Protein AF-A0A4Y2S5P6-F1 (afdb_monomer)

Sequence (164 aa):
MDALVMDSVDFVKLMLENGVSMHKFLSIPRLEDLYNSRTGPNNTLQYLVRDVRKNIPRLYRYTLYDIGLIIEKLMGGAYRSSYCRRKFRHLYNNVMRKIIAVSATPTLSQTINTSTINSPCETACLRDLRFNYPFNELLLWAVLTNRQKMALFMWQNGEEAIVK

Solvent-accessible surface area (backbone atoms only — not comparable to full-atom values): 9794 Å² total; per-residue (Å²): 111,63,42,65,50,66,68,34,55,68,58,46,50,52,41,45,76,72,66,54,49,55,57,81,66,41,30,62,68,57,53,33,49,60,75,60,49,90,60,64,60,85,54,58,50,73,60,48,46,52,75,75,41,82,90,73,62,98,82,65,78,65,47,61,49,56,53,18,51,41,51,26,62,74,71,31,91,86,56,74,39,68,45,67,33,70,70,43,47,54,51,52,53,54,53,52,51,52,55,51,53,63,73,69,54,85,73,82,85,79,84,88,67,94,76,86,82,90,51,82,75,59,63,54,55,65,56,69,43,36,45,95,54,39,36,56,56,49,22,53,49,20,58,58,41,55,34,63,71,49,21,55,52,26,48,71,68,20,79,72,61,68,75,116

Radius of gyration: 17.44 Å; Cα contacts (8 Å, |Δi|>4): 134; chains: 1; bounding box: 44×43×38 Å

Mean predicted aligned error: 8.27 Å

Foldseek 3Di:
DVCLLQLPLVVVVVCVVVPDDLQLVDFQVVLLCLLQRPGDDDFCLVVLLCVQDPPADPNDRDHVLSVQSSVCVVVDDPDGGPCVDPVNVVLSVVVVVVVVVVVPDPDPDDDPDPDDDPDPVVVVSSSSRGDPWSLVSSLSSCVRRVSVVSNVSSCCVTPVVVPD

pLDDT: mean 84.2, std 19.02, range [34.81, 97.94]

Structure (mmCIF, N/CA/C/O backbone):
data_AF-A0A4Y2S5P6-F1
#
_entry.id   AF-A0A4Y2S5P6-F1
#
loop_
_atom_site.group_PDB
_atom_site.id
_atom_site.type_symbol
_atom_site.label_atom_id
_atom_site.label_alt_id
_atom_site.label_comp_id
_atom_site.label_asym_id
_atom_site.label_entity_id
_atom_site.label_seq_id
_atom_site.pdbx_PDB_ins_code
_atom_site.Cartn_x
_atom_site.Cartn_y
_atom_site.Cartn_z
_atom_site.occupancy
_atom_site.B_iso_or_equiv
_atom_site.auth_seq_id
_atom_site.auth_comp_id
_atom_site.auth_asym_id
_atom_site.auth_atom_id
_atom_site.pdbx_PDB_model_num
ATOM 1 N N . MET A 1 1 ? -0.378 4.533 12.660 1.00 90.56 1 MET A N 1
ATOM 2 C CA . MET A 1 1 ? 0.529 3.890 11.680 1.00 90.56 1 MET A CA 1
ATOM 3 C C . MET A 1 1 ? 1.107 2.625 12.281 1.00 90.56 1 MET A C 1
ATOM 5 O O . MET A 1 1 ? 0.968 1.574 11.674 1.00 90.56 1 MET A O 1
ATOM 9 N N . ASP A 1 2 ? 1.645 2.706 13.494 1.00 92.12 2 ASP A N 1
ATOM 10 C CA . ASP A 1 2 ? 2.381 1.609 14.136 1.00 92.12 2 ASP A CA 1
ATOM 11 C C . ASP A 1 2 ? 1.592 0.303 14.270 1.00 92.12 2 ASP A C 1
ATOM 13 O O . ASP A 1 2 ? 2.130 -0.752 13.964 1.00 92.12 2 ASP A O 1
ATOM 17 N N . ALA A 1 3 ? 0.301 0.350 14.615 1.00 94.56 3 ALA A N 1
ATOM 18 C CA . ALA A 1 3 ? -0.512 -0.868 14.711 1.00 94.56 3 ALA A CA 1
ATOM 19 C C . ALA A 1 3 ? -0.601 -1.657 13.389 1.00 94.56 3 ALA A C 1
ATOM 21 O O . ALA A 1 3 ? -0.564 -2.883 13.413 1.00 94.56 3 ALA A O 1
ATOM 22 N N . LEU A 1 4 ? -0.652 -0.971 12.237 1.00 94.88 4 LEU A N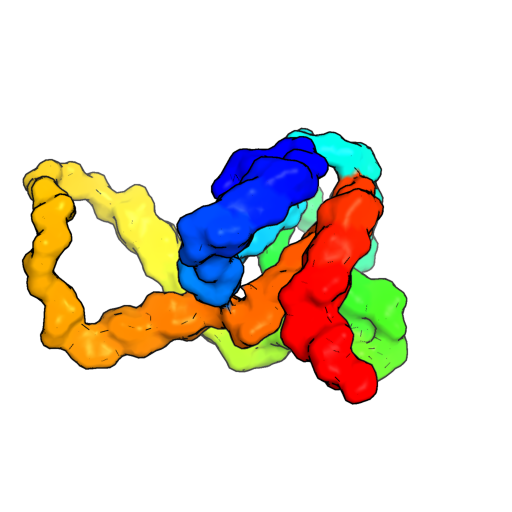 1
ATOM 23 C CA . LEU A 1 4 ? -0.602 -1.626 10.923 1.00 94.88 4 LEU A CA 1
ATOM 24 C C . LEU A 1 4 ? 0.787 -2.219 10.685 1.00 94.88 4 LEU A C 1
ATOM 26 O O . LEU A 1 4 ? 0.931 -3.397 10.379 1.00 94.88 4 LEU A O 1
ATOM 30 N N . VAL A 1 5 ? 1.822 -1.406 10.882 1.00 94.12 5 VAL A N 1
ATOM 31 C CA . VAL A 1 5 ? 3.226 -1.789 10.700 1.00 94.12 5 VAL A CA 1
ATOM 32 C C . VAL A 1 5 ? 3.580 -3.054 11.502 1.00 94.12 5 VAL A C 1
ATOM 34 O O . VAL A 1 5 ? 4.181 -3.981 10.952 1.00 94.12 5 VAL A O 1
ATOM 37 N N . MET A 1 6 ? 3.124 -3.115 12.755 1.00 93.56 6 MET A N 1
ATOM 38 C CA . MET A 1 6 ? 3.335 -4.211 13.707 1.00 93.56 6 MET A CA 1
ATOM 39 C C . MET A 1 6 ? 2.384 -5.402 13.531 1.00 93.56 6 MET A C 1
ATOM 41 O O . MET A 1 6 ? 2.424 -6.322 14.341 1.00 93.56 6 MET A O 1
ATOM 45 N N . ASP A 1 7 ? 1.536 -5.398 12.499 1.00 94.00 7 ASP A N 1
ATOM 46 C CA . ASP A 1 7 ? 0.547 -6.452 12.234 1.00 94.00 7 ASP A CA 1
ATOM 47 C C . ASP A 1 7 ? -0.420 -6.710 13.411 1.00 94.00 7 ASP A C 1
ATOM 49 O O . ASP A 1 7 ? -0.915 -7.818 13.619 1.00 94.00 7 ASP A O 1
ATOM 53 N N . SER A 1 8 ? -0.705 -5.673 14.207 1.00 95.31 8 SER A N 1
ATOM 54 C CA . SER A 1 8 ? -1.577 -5.786 15.374 1.00 95.31 8 SER A CA 1
ATOM 55 C C . SER A 1 8 ? -3.025 -5.469 15.020 1.00 95.31 8 SER A C 1
ATOM 57 O O . SER A 1 8 ? -3.483 -4.326 15.091 1.00 95.31 8 SER A O 1
ATOM 59 N N . VAL A 1 9 ? -3.754 -6.514 14.633 1.00 96.31 9 VAL A N 1
ATOM 60 C CA . VAL A 1 9 ? -5.162 -6.423 14.224 1.00 96.31 9 VAL A CA 1
ATOM 61 C C . VAL A 1 9 ? -6.047 -5.870 15.342 1.00 96.31 9 VAL A C 1
ATOM 63 O O . VAL A 1 9 ? -6.884 -5.014 15.072 1.00 96.31 9 VAL A O 1
ATOM 66 N N . ASP A 1 10 ? -5.831 -6.280 16.593 1.00 97.19 10 ASP A N 1
ATOM 67 C CA . ASP A 1 10 ? -6.664 -5.853 17.726 1.00 97.19 10 ASP A CA 1
ATOM 68 C C . ASP A 1 10 ? -6.567 -4.343 17.979 1.00 97.19 10 ASP A C 1
ATOM 70 O O . ASP A 1 10 ? -7.583 -3.679 18.178 1.00 97.19 10 ASP A O 1
ATOM 74 N N . PHE A 1 11 ? -5.365 -3.764 17.879 1.00 96.88 11 PHE A N 1
ATOM 75 C CA . PHE A 1 11 ? -5.192 -2.314 17.991 1.00 96.88 11 PHE A CA 1
ATOM 76 C C . PHE A 1 11 ? -5.804 -1.564 16.807 1.00 96.88 11 PHE A C 1
ATOM 78 O O . PHE A 1 11 ? -6.363 -0.483 16.993 1.00 96.88 11 PHE A O 1
ATOM 85 N N . VAL A 1 12 ? -5.715 -2.111 15.590 1.00 96.12 12 VAL A N 1
ATOM 86 C CA . VAL A 1 12 ? -6.366 -1.506 14.419 1.00 96.12 12 VAL A CA 1
ATOM 87 C C . VAL A 1 12 ? -7.885 -1.533 14.584 1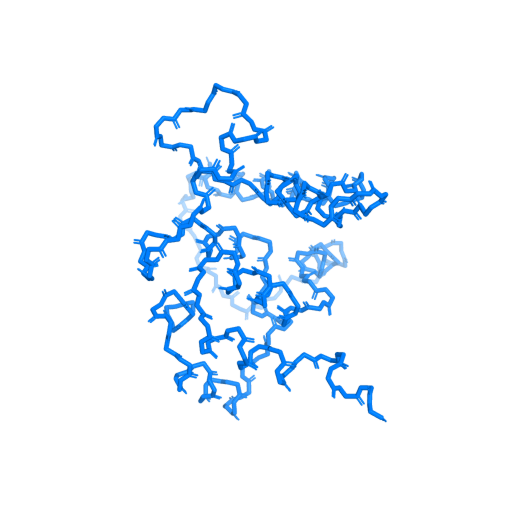.00 96.12 12 VAL A C 1
ATOM 89 O O . VAL A 1 12 ? -8.531 -0.510 14.362 1.00 96.12 12 VAL A O 1
ATOM 92 N N . LYS A 1 13 ? -8.447 -2.661 15.027 1.00 95.44 13 LYS A N 1
ATOM 93 C CA . LYS A 1 13 ? -9.872 -2.810 15.329 1.00 95.44 13 LYS A CA 1
ATOM 94 C C . LYS A 1 13 ? -10.321 -1.806 16.389 1.00 95.44 13 LYS A C 1
ATOM 96 O O . LYS A 1 13 ? -11.252 -1.049 16.136 1.00 95.44 13 LYS A O 1
ATOM 101 N N . LEU A 1 14 ? -9.595 -1.714 17.503 1.00 96.69 14 LEU A N 1
ATOM 102 C CA . LEU A 1 14 ? -9.881 -0.749 18.562 1.00 96.69 14 LEU A CA 1
ATOM 103 C C . LEU A 1 14 ? -9.852 0.695 18.039 1.00 96.69 14 LEU A C 1
ATOM 105 O O . LEU A 1 14 ? -10.727 1.490 18.365 1.00 96.69 14 LEU A O 1
ATOM 109 N N . MET A 1 15 ? -8.873 1.058 17.207 1.00 94.75 15 MET A N 1
ATOM 110 C CA . MET A 1 15 ? -8.810 2.401 16.621 1.00 94.75 15 MET A CA 1
ATOM 111 C C . MET A 1 15 ? -10.014 2.703 15.724 1.00 94.75 15 MET A C 1
ATOM 113 O O . MET A 1 15 ? -10.558 3.805 15.784 1.00 94.75 15 MET A O 1
ATOM 117 N N . LEU A 1 16 ? -10.434 1.739 14.905 1.00 93.69 16 LEU A N 1
ATOM 118 C CA . LEU A 1 16 ? -11.613 1.878 14.051 1.00 93.69 16 LEU A CA 1
ATOM 119 C C . LEU A 1 16 ? -12.892 2.045 14.881 1.00 93.69 16 LEU A C 1
ATOM 121 O O . LEU A 1 16 ? -13.672 2.955 14.608 1.00 93.69 16 LEU A O 1
ATOM 125 N N . GLU A 1 17 ? -13.065 1.233 15.927 1.00 93.88 17 GLU A N 1
ATOM 126 C CA . GLU A 1 17 ? -14.193 1.322 16.868 1.00 93.88 17 GLU A CA 1
ATOM 127 C C . GLU A 1 17 ? -14.232 2.672 17.600 1.00 93.88 17 GLU A C 1
ATOM 129 O O . GLU A 1 17 ? -15.304 3.224 17.830 1.00 93.88 17 GLU A O 1
ATOM 134 N N . ASN A 1 18 ? -13.067 3.262 17.881 1.00 96.00 18 ASN A N 1
ATOM 135 C CA . ASN A 1 18 ? -12.943 4.598 18.472 1.00 96.00 18 ASN A CA 1
ATOM 136 C C . ASN A 1 18 ? -13.048 5.751 17.448 1.00 96.00 18 ASN A C 1
ATOM 138 O O . ASN A 1 18 ? -12.724 6.897 17.761 1.00 96.00 18 ASN A O 1
ATOM 142 N N . GLY A 1 19 ? -13.499 5.483 16.219 1.00 92.44 19 GLY A N 1
ATOM 143 C CA . GLY A 1 19 ? -13.827 6.519 15.234 1.00 92.44 19 GLY A CA 1
ATOM 144 C C . GLY A 1 19 ? -12.671 6.965 14.334 1.00 92.44 19 GLY A C 1
ATOM 145 O O . GLY A 1 19 ? -12.793 7.970 13.622 1.00 92.44 19 GLY A O 1
ATOM 146 N N . VAL A 1 20 ? -11.549 6.237 14.305 1.00 92.94 20 VAL A N 1
ATOM 147 C CA . VAL A 1 20 ? -10.488 6.496 13.321 1.00 92.94 20 VAL A CA 1
ATOM 148 C C . VAL A 1 20 ? -10.993 6.137 11.922 1.00 92.94 20 VAL A C 1
ATOM 150 O O . VAL A 1 20 ? -11.224 4.981 11.592 1.00 92.94 20 VAL A O 1
ATOM 153 N N . SER A 1 21 ? -11.130 7.140 11.055 1.00 90.88 21 SER A N 1
ATOM 154 C CA . SER A 1 21 ? -11.561 6.936 9.667 1.00 90.88 21 SER A CA 1
ATOM 155 C C . SER A 1 21 ? -10.390 6.557 8.757 1.00 90.88 21 SER A C 1
ATOM 157 O O . SER A 1 21 ? -9.474 7.362 8.559 1.00 90.88 21 SER A O 1
ATOM 159 N N . MET A 1 22 ? -10.465 5.389 8.107 1.00 92.06 22 MET A N 1
ATOM 160 C CA . MET A 1 22 ? -9.439 4.943 7.151 1.00 92.06 22 MET A CA 1
ATOM 161 C C . MET A 1 22 ? -9.324 5.840 5.917 1.00 92.06 22 MET A C 1
ATOM 163 O O . MET A 1 22 ? -8.214 6.064 5.448 1.00 92.06 22 MET A O 1
ATOM 167 N N . HIS A 1 23 ? -10.413 6.456 5.445 1.00 90.44 23 HIS A N 1
ATOM 168 C CA . HIS A 1 23 ? -10.354 7.412 4.326 1.00 90.44 23 HIS A CA 1
ATOM 169 C C . HIS A 1 23 ? -9.578 8.682 4.677 1.00 90.44 23 HIS A C 1
ATOM 171 O O . HIS A 1 23 ? -8.918 9.273 3.826 1.00 90.44 23 HIS A O 1
ATOM 177 N N . LYS A 1 24 ? -9.667 9.140 5.932 1.00 89.75 24 LYS A N 1
ATOM 178 C CA . LYS A 1 24 ? -8.886 10.293 6.406 1.00 89.75 24 LYS A CA 1
ATOM 179 C C . LYS A 1 24 ? -7.451 9.893 6.736 1.00 89.75 24 LYS A C 1
ATOM 181 O O . LYS A 1 24 ? -6.546 10.715 6.614 1.00 89.75 24 LYS A O 1
ATOM 186 N N . PHE A 1 25 ? -7.258 8.655 7.181 1.00 91.94 25 PHE A N 1
ATOM 187 C CA . PHE A 1 25 ? -5.978 8.145 7.639 1.00 91.94 25 PHE A CA 1
ATOM 188 C C . PHE A 1 25 ? -5.055 7.722 6.492 1.00 91.94 25 PHE A C 1
ATOM 190 O O . PHE A 1 25 ? -3.876 8.073 6.520 1.00 91.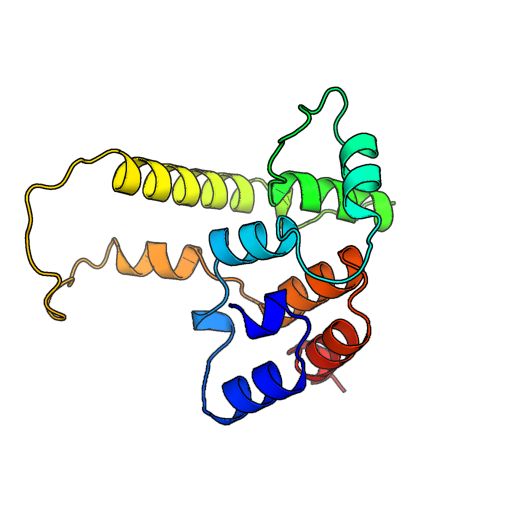94 25 PHE A O 1
ATOM 197 N N . LEU A 1 26 ? -5.543 6.972 5.505 1.00 94.44 26 LEU A N 1
ATOM 198 C CA . LEU A 1 26 ? -4.697 6.386 4.474 1.00 94.44 26 LEU A CA 1
ATOM 199 C C . LEU A 1 26 ? -4.463 7.373 3.326 1.00 94.44 26 LEU A C 1
ATOM 201 O O . LEU A 1 26 ? -5.365 7.695 2.554 1.00 94.44 26 LEU A O 1
ATOM 205 N N . SER A 1 27 ? -3.221 7.833 3.215 1.00 93.50 27 SER A N 1
ATOM 206 C CA . SER A 1 27 ? -2.744 8.687 2.130 1.00 93.50 27 SER A CA 1
ATOM 207 C C . SER A 1 27 ? -1.681 7.972 1.300 1.00 93.50 27 SER A C 1
ATOM 209 O O . SER A 1 27 ? -1.065 7.013 1.770 1.00 93.50 27 SER A O 1
ATOM 211 N N . ILE A 1 28 ? -1.427 8.468 0.086 1.00 94.69 28 ILE A N 1
ATOM 212 C CA . ILE A 1 28 ? -0.382 7.942 -0.811 1.00 94.69 28 ILE A CA 1
ATOM 213 C C . ILE A 1 28 ? 0.972 7.720 -0.095 1.00 94.69 28 ILE A C 1
ATOM 215 O O . ILE A 1 28 ? 1.493 6.608 -0.179 1.00 94.69 28 ILE A O 1
ATOM 219 N N . PRO A 1 29 ? 1.539 8.696 0.648 1.00 93.81 29 PRO A N 1
ATOM 220 C CA . PRO A 1 29 ? 2.825 8.505 1.325 1.00 93.81 29 PRO A CA 1
ATOM 221 C C . PRO A 1 29 ? 2.767 7.437 2.415 1.00 93.81 29 PRO A C 1
ATOM 223 O O . PRO A 1 29 ? 3.674 6.621 2.515 1.00 93.81 29 PRO A O 1
ATOM 226 N N . ARG A 1 30 ? 1.672 7.394 3.188 1.00 95.44 30 ARG A N 1
ATOM 227 C CA . ARG A 1 30 ? 1.494 6.400 4.254 1.00 95.44 30 ARG A CA 1
ATOM 228 C C . ARG A 1 30 ? 1.412 4.988 3.694 1.00 95.44 30 ARG A C 1
ATOM 230 O O . ARG A 1 30 ? 2.010 4.085 4.264 1.00 95.44 30 ARG A O 1
ATOM 237 N N . LEU A 1 31 ? 0.703 4.788 2.584 1.00 97.25 31 LEU A N 1
ATOM 238 C CA . LEU A 1 31 ? 0.655 3.479 1.938 1.00 97.25 31 LEU A CA 1
ATOM 239 C C . LEU A 1 31 ? 2.036 3.070 1.411 1.00 97.25 31 LEU A C 1
ATOM 241 O O . LEU A 1 31 ? 2.452 1.929 1.585 1.00 97.25 31 LEU A O 1
ATOM 245 N N . GLU A 1 32 ? 2.776 4.004 0.816 1.00 95.81 32 GLU A N 1
ATOM 246 C CA . GLU A 1 32 ? 4.142 3.732 0.376 1.00 95.81 32 GLU A CA 1
ATOM 247 C C . GLU A 1 32 ? 5.073 3.395 1.555 1.00 95.81 32 GLU A C 1
ATOM 249 O O . GLU A 1 32 ? 5.860 2.454 1.461 1.00 95.81 32 GLU A O 1
ATOM 254 N N . ASP A 1 33 ? 4.950 4.091 2.688 1.00 95.94 33 ASP A N 1
ATOM 255 C CA . ASP A 1 33 ? 5.675 3.758 3.921 1.00 95.94 33 ASP A CA 1
ATOM 256 C C . ASP A 1 33 ? 5.338 2.349 4.419 1.00 95.94 33 ASP A C 1
ATOM 258 O O . ASP A 1 33 ? 6.235 1.611 4.821 1.00 95.94 33 ASP A O 1
ATOM 262 N N . LEU A 1 34 ? 4.068 1.939 4.344 1.00 97.19 34 LEU A N 1
ATOM 263 C CA . LEU A 1 34 ? 3.640 0.592 4.725 1.00 97.19 34 LEU A CA 1
ATOM 264 C C . LEU A 1 34 ? 4.299 -0.492 3.855 1.00 97.19 34 LEU A C 1
ATOM 266 O O . LEU A 1 34 ? 4.757 -1.501 4.393 1.00 97.19 34 LEU A O 1
ATOM 270 N N . TYR A 1 35 ? 4.395 -0.291 2.536 1.00 97.38 35 TYR A N 1
ATOM 271 C CA . TYR A 1 35 ? 5.094 -1.222 1.632 1.00 97.38 35 TYR A CA 1
ATOM 272 C C . TYR A 1 35 ? 6.609 -1.270 1.859 1.00 97.38 35 TYR A C 1
ATOM 274 O O . TYR A 1 35 ? 7.239 -2.289 1.584 1.00 97.38 35 TYR A O 1
ATOM 282 N N . ASN A 1 36 ? 7.195 -0.179 2.353 1.00 95.69 36 ASN A N 1
ATOM 283 C CA . ASN A 1 36 ? 8.631 -0.070 2.617 1.00 95.69 36 ASN A CA 1
ATOM 284 C C . ASN A 1 36 ? 9.010 -0.350 4.078 1.00 95.69 36 ASN A C 1
ATOM 286 O O . ASN A 1 36 ? 10.183 -0.224 4.444 1.00 95.69 36 ASN A O 1
ATOM 290 N N . SER A 1 37 ? 8.044 -0.725 4.919 1.00 94.38 37 SER A N 1
ATOM 291 C CA . SER A 1 37 ? 8.317 -1.085 6.303 1.00 94.38 37 SER A CA 1
ATOM 292 C C . SER A 1 37 ? 9.229 -2.310 6.377 1.00 94.38 37 SER A C 1
ATOM 294 O O . SER A 1 37 ? 9.010 -3.315 5.703 1.00 94.38 37 SER A O 1
ATOM 296 N N . ARG A 1 38 ? 10.241 -2.234 7.246 1.00 88.31 38 ARG A N 1
ATOM 297 C CA . ARG A 1 38 ? 11.166 -3.345 7.533 1.00 88.31 38 ARG A CA 1
ATOM 298 C C . ARG A 1 38 ? 10.692 -4.245 8.668 1.00 88.31 38 ARG A C 1
ATOM 300 O O . ARG A 1 38 ? 11.353 -5.229 8.979 1.00 88.31 38 ARG A O 1
ATOM 307 N N . THR A 1 39 ? 9.591 -3.885 9.312 1.00 88.25 39 THR A N 1
ATOM 308 C CA . THR A 1 39 ? 8.983 -4.671 10.381 1.00 88.25 39 THR A CA 1
ATOM 309 C C . THR A 1 39 ? 7.806 -5.473 9.836 1.00 88.25 39 THR A C 1
ATOM 311 O O . THR A 1 39 ? 7.153 -5.084 8.860 1.00 88.25 39 THR A O 1
ATOM 314 N N . GLY A 1 40 ? 7.540 -6.607 10.480 1.00 86.75 40 GLY A N 1
ATOM 315 C CA . GLY A 1 40 ? 6.501 -7.555 10.090 1.00 86.75 40 GLY A CA 1
ATOM 316 C C . GLY A 1 40 ? 7.067 -8.889 9.599 1.00 86.75 40 GLY A C 1
ATOM 317 O O . GLY A 1 40 ? 8.263 -9.149 9.748 1.00 86.75 40 GLY A O 1
ATOM 318 N N . PRO A 1 41 ? 6.205 -9.754 9.048 1.00 91.75 41 PRO A N 1
ATOM 319 C CA . PRO A 1 41 ? 6.604 -11.080 8.604 1.00 91.75 41 PRO A CA 1
ATOM 320 C C . PRO A 1 41 ? 7.490 -11.026 7.355 1.00 91.75 41 PRO A C 1
ATOM 322 O O . PRO A 1 41 ? 7.415 -10.102 6.535 1.00 91.75 41 PRO A O 1
ATOM 325 N N . ASN A 1 42 ? 8.297 -12.075 7.184 1.00 92.62 42 ASN A N 1
ATOM 326 C CA . ASN A 1 42 ? 9.049 -12.294 5.954 1.00 92.62 42 ASN A CA 1
ATOM 327 C C . ASN A 1 42 ? 8.078 -12.384 4.769 1.00 92.62 42 ASN A C 1
ATOM 329 O O . ASN A 1 42 ? 7.090 -13.126 4.803 1.00 92.62 42 ASN A O 1
ATOM 333 N N . ASN A 1 43 ? 8.377 -11.628 3.718 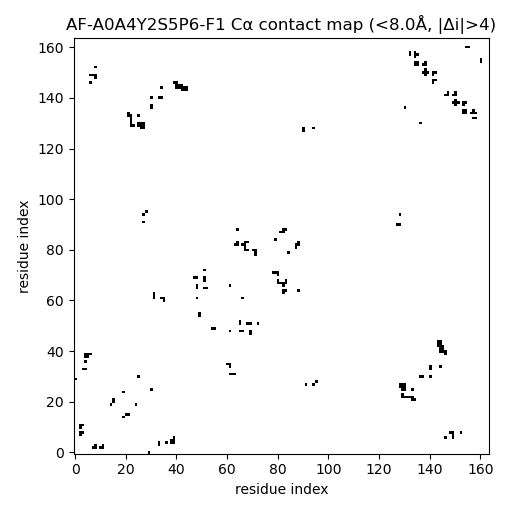1.00 93.50 43 ASN A N 1
ATOM 334 C CA . ASN A 1 43 ? 7.568 -11.552 2.510 1.00 93.50 43 ASN A CA 1
ATOM 335 C C . ASN A 1 43 ? 8.448 -11.593 1.257 1.00 93.50 43 ASN A C 1
ATOM 337 O O . ASN A 1 43 ? 9.673 -11.475 1.317 1.00 93.50 43 ASN A O 1
ATOM 341 N N . THR A 1 44 ? 7.808 -11.784 0.109 1.00 94.62 44 THR A N 1
ATOM 342 C CA . THR A 1 44 ? 8.478 -11.969 -1.183 1.00 94.62 44 THR A CA 1
ATOM 343 C C . THR A 1 44 ? 8.567 -10.684 -2.001 1.00 94.62 44 THR A C 1
ATOM 345 O O . THR A 1 44 ? 9.070 -10.715 -3.126 1.00 94.62 44 THR A O 1
ATOM 348 N N . LEU A 1 45 ? 8.131 -9.543 -1.450 1.00 94.12 45 LEU A N 1
ATOM 349 C CA . LEU A 1 45 ? 7.991 -8.290 -2.191 1.00 94.12 45 LEU A CA 1
ATOM 350 C C . LEU A 1 45 ? 9.305 -7.873 -2.859 1.00 94.12 45 LEU A C 1
ATOM 352 O O . LEU A 1 45 ? 9.310 -7.512 -4.031 1.00 94.12 45 LEU A O 1
ATOM 356 N N . GLN A 1 46 ? 10.438 -8.017 -2.167 1.00 92.12 46 GLN A N 1
ATOM 357 C CA . GLN A 1 46 ? 11.751 -7.692 -2.729 1.00 92.12 46 GLN A CA 1
ATOM 358 C C . GLN A 1 46 ? 12.064 -8.474 -4.017 1.00 92.12 46 GLN A C 1
ATOM 360 O O . GLN A 1 46 ? 12.638 -7.910 -4.951 1.00 92.12 46 GLN A O 1
ATOM 365 N N . TYR A 1 47 ? 11.700 -9.757 -4.078 1.00 92.81 47 TYR A N 1
ATOM 366 C CA . TYR A 1 47 ? 11.905 -10.587 -5.266 1.00 92.81 47 TYR A CA 1
ATOM 367 C C . TYR A 1 47 ? 10.946 -10.177 -6.389 1.00 92.81 47 TYR A C 1
ATOM 369 O O . TYR A 1 47 ? 11.377 -10.005 -7.526 1.00 92.81 47 TYR A O 1
ATOM 377 N N . LEU A 1 48 ? 9.682 -9.900 -6.054 1.00 94.88 48 LEU A N 1
ATOM 378 C CA . LEU A 1 48 ? 8.673 -9.434 -7.012 1.00 94.88 48 LEU A CA 1
ATOM 379 C C . LEU A 1 48 ? 9.036 -8.087 -7.654 1.00 94.88 48 LEU A C 1
ATOM 381 O O . LEU A 1 48 ? 8.806 -7.886 -8.844 1.00 94.88 48 LEU A O 1
ATOM 385 N N . VAL A 1 49 ? 9.639 -7.164 -6.899 1.00 94.50 49 VAL A N 1
ATOM 386 C CA . VAL A 1 49 ? 10.090 -5.879 -7.456 1.00 94.50 49 VAL A CA 1
ATOM 387 C C . VAL A 1 49 ? 11.235 -6.104 -8.457 1.00 94.50 49 VAL A C 1
ATOM 389 O O . VAL A 1 49 ? 11.226 -5.518 -9.538 1.00 94.50 49 VAL A O 1
ATOM 392 N N . ARG A 1 50 ? 12.206 -6.976 -8.146 1.00 92.88 50 ARG A N 1
ATOM 393 C CA . ARG A 1 50 ? 13.337 -7.287 -9.053 1.00 92.88 50 ARG A CA 1
ATOM 394 C C . ARG A 1 50 ? 12.887 -7.896 -10.378 1.00 92.88 50 ARG A C 1
ATOM 396 O O . ARG A 1 50 ? 13.527 -7.694 -11.406 1.00 92.88 50 ARG A O 1
ATOM 403 N N . ASP A 1 51 ? 11.770 -8.598 -10.343 1.00 92.25 51 ASP A N 1
ATOM 404 C CA . ASP A 1 51 ? 11.142 -9.208 -11.503 1.00 92.25 51 ASP A CA 1
ATOM 405 C C . ASP A 1 51 ? 10.533 -8.192 -12.482 1.00 92.25 51 ASP A C 1
ATOM 407 O O . ASP A 1 51 ? 10.496 -8.448 -13.686 1.00 92.25 51 ASP A O 1
ATOM 411 N N . VAL A 1 52 ? 10.046 -7.049 -11.986 1.00 93.19 52 VAL A N 1
ATOM 412 C CA . VAL A 1 52 ? 9.428 -5.991 -12.813 1.00 93.19 52 VAL A CA 1
ATOM 413 C C . VAL A 1 52 ? 10.382 -4.833 -13.112 1.00 93.19 52 VAL A C 1
ATOM 415 O O . VAL A 1 52 ? 10.201 -4.105 -14.088 1.00 93.19 52 VAL A O 1
ATOM 418 N N . ARG A 1 53 ? 11.427 -4.664 -12.299 1.00 91.69 53 ARG A N 1
ATOM 419 C CA . ARG A 1 53 ? 12.435 -3.608 -12.413 1.00 91.69 53 ARG A CA 1
ATOM 420 C C . ARG A 1 53 ? 13.827 -4.231 -12.435 1.00 91.69 53 ARG A C 1
ATOM 422 O O . ARG A 1 53 ? 14.351 -4.677 -11.418 1.00 91.69 53 ARG A O 1
ATOM 429 N N . LYS A 1 54 ? 14.463 -4.193 -13.605 1.00 85.19 54 LYS A N 1
ATOM 430 C CA . LYS A 1 54 ? 15.874 -4.569 -13.761 1.00 85.19 54 LYS A CA 1
ATOM 4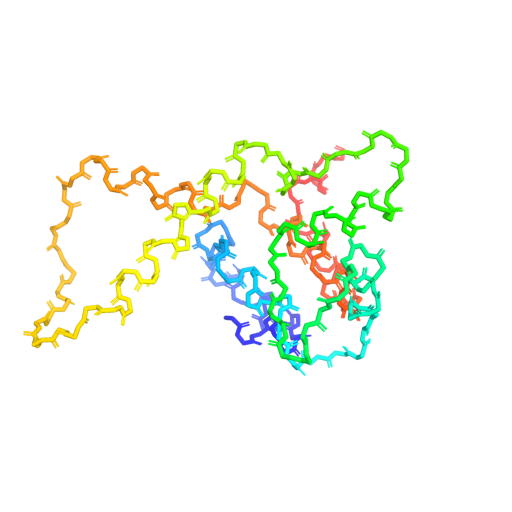31 C C . LYS A 1 54 ? 16.756 -3.431 -13.218 1.00 85.19 54 LYS A C 1
ATOM 433 O O . LYS A 1 54 ? 16.449 -2.265 -13.452 1.00 85.19 54 LYS A O 1
ATOM 438 N N . ASN A 1 55 ? 17.846 -3.767 -12.524 1.00 84.62 55 ASN A N 1
ATOM 439 C CA . ASN A 1 55 ? 18.866 -2.836 -11.998 1.00 84.62 55 ASN A CA 1
ATOM 440 C C . ASN A 1 55 ? 18.399 -1.911 -10.856 1.00 84.62 55 ASN A C 1
ATOM 442 O O . ASN A 1 55 ? 18.401 -0.687 -10.975 1.00 84.62 55 ASN A O 1
ATOM 446 N N . ILE A 1 56 ? 18.029 -2.504 -9.720 1.00 87.62 56 ILE A N 1
ATOM 447 C CA . ILE A 1 56 ? 17.586 -1.772 -8.527 1.00 87.62 56 ILE A CA 1
ATOM 448 C C . ILE A 1 56 ? 18.737 -1.629 -7.509 1.00 87.62 56 ILE A C 1
ATOM 450 O O . ILE A 1 56 ? 19.369 -2.635 -7.175 1.00 87.62 56 ILE A O 1
ATOM 454 N N . PRO A 1 57 ? 18.994 -0.425 -6.958 1.00 88.12 57 PRO A N 1
ATOM 455 C CA . PRO A 1 57 ? 19.943 -0.226 -5.858 1.00 88.12 57 PRO A CA 1
ATOM 456 C C . PRO A 1 57 ? 19.591 -1.014 -4.584 1.00 88.12 57 PRO A C 1
ATOM 458 O O . PRO A 1 57 ? 18.428 -1.298 -4.309 1.00 88.12 57 PRO A O 1
ATOM 461 N N . ARG A 1 58 ? 20.588 -1.299 -3.731 1.00 78.19 58 ARG A N 1
ATOM 462 C CA . ARG A 1 58 ? 20.390 -2.074 -2.482 1.00 78.19 58 ARG A CA 1
ATOM 463 C C . ARG A 1 58 ? 19.424 -1.426 -1.479 1.00 78.19 58 ARG A C 1
ATOM 465 O O . ARG A 1 58 ? 18.802 -2.142 -0.704 1.00 78.19 58 ARG A O 1
ATOM 472 N N . LEU A 1 59 ? 19.296 -0.100 -1.500 1.00 84.75 59 LEU A N 1
ATOM 473 C CA . LEU A 1 59 ? 18.434 0.685 -0.603 1.00 84.75 59 LEU A CA 1
ATOM 474 C C . LEU A 1 59 ? 17.300 1.381 -1.362 1.00 84.75 59 LEU A C 1
ATOM 476 O O . LEU A 1 59 ? 16.877 2.478 -1.008 1.00 84.75 59 LEU A O 1
ATOM 480 N N . TYR A 1 60 ? 16.838 0.766 -2.447 1.00 90.25 60 TYR A N 1
ATOM 481 C CA . TYR A 1 60 ? 15.737 1.312 -3.217 1.00 90.25 60 TYR A CA 1
ATOM 482 C C . TYR A 1 60 ? 14.437 1.299 -2.418 1.00 90.25 60 TYR A C 1
ATOM 484 O O . TYR A 1 60 ? 14.064 0.279 -1.838 1.00 90.25 60 TYR A O 1
ATOM 492 N N . ARG A 1 61 ? 13.748 2.438 -2.430 1.00 92.56 61 ARG A N 1
ATOM 493 C CA . ARG A 1 61 ? 12.415 2.596 -1.864 1.00 92.56 61 ARG A CA 1
ATOM 494 C C . ARG A 1 61 ? 11.383 2.301 -2.948 1.00 92.56 61 ARG A C 1
ATOM 496 O O . ARG A 1 61 ? 11.394 2.943 -3.996 1.00 92.56 61 ARG A O 1
ATOM 503 N N . TYR A 1 62 ? 10.518 1.329 -2.696 1.00 94.81 62 TYR A N 1
ATOM 504 C CA . TYR A 1 62 ? 9.470 0.912 -3.619 1.00 94.81 62 TYR A CA 1
ATOM 505 C C . TYR A 1 62 ? 8.436 2.019 -3.763 1.00 94.81 62 TYR A C 1
ATOM 507 O O . TYR A 1 62 ? 7.902 2.500 -2.764 1.00 94.81 62 TYR A O 1
ATOM 515 N N . THR A 1 63 ? 8.144 2.412 -4.998 1.00 95.94 63 THR A N 1
ATOM 516 C CA . THR A 1 63 ? 7.070 3.364 -5.284 1.00 95.94 63 THR A CA 1
ATOM 517 C C . THR A 1 63 ? 5.755 2.622 -5.488 1.00 95.94 63 THR A C 1
ATOM 519 O O . THR A 1 63 ? 5.748 1.460 -5.901 1.00 95.94 63 THR A O 1
ATOM 522 N N . LEU A 1 64 ? 4.617 3.297 -5.301 1.00 96.94 64 LEU A N 1
ATOM 523 C CA . LEU A 1 64 ? 3.316 2.697 -5.644 1.00 96.94 64 LEU A CA 1
ATOM 524 C C . LEU A 1 64 ? 3.212 2.313 -7.130 1.00 96.94 64 LEU A C 1
ATOM 526 O O . LEU A 1 64 ? 2.465 1.404 -7.480 1.00 96.94 64 LEU A O 1
ATOM 530 N N . TYR A 1 65 ? 3.990 2.947 -8.012 1.00 96.38 65 TYR A N 1
ATOM 531 C CA . TYR A 1 65 ? 4.074 2.523 -9.408 1.00 96.38 65 TYR A CA 1
ATOM 532 C C . TYR A 1 65 ? 4.721 1.138 -9.552 1.00 96.38 65 TYR A C 1
ATOM 534 O O . TYR A 1 65 ? 4.198 0.310 -10.294 1.00 96.38 65 TYR A O 1
ATOM 542 N N . ASP A 1 66 ? 5.803 0.858 -8.819 1.00 96.75 66 ASP A N 1
ATOM 543 C CA . ASP A 1 66 ? 6.434 -0.469 -8.835 1.00 96.75 66 ASP A CA 1
ATOM 544 C C . ASP A 1 66 ? 5.485 -1.532 -8.266 1.00 96.75 66 ASP A C 1
ATOM 546 O O . ASP A 1 66 ? 5.366 -2.615 -8.836 1.00 96.75 66 ASP A O 1
ATOM 550 N N . ILE A 1 67 ? 4.730 -1.197 -7.209 1.00 97.94 67 ILE A N 1
ATOM 551 C CA . ILE A 1 67 ? 3.648 -2.054 -6.697 1.00 97.94 67 ILE A CA 1
ATOM 552 C C . ILE A 1 67 ? 2.596 -2.307 -7.786 1.00 97.94 67 ILE A C 1
ATOM 554 O O . ILE A 1 67 ? 2.136 -3.433 -7.959 1.00 97.94 67 ILE A O 1
ATOM 558 N N . GLY A 1 68 ? 2.248 -1.285 -8.572 1.00 97.50 68 GLY A N 1
ATOM 559 C CA . GLY A 1 68 ? 1.321 -1.406 -9.695 1.00 97.50 68 GLY A CA 1
ATOM 560 C C . GLY A 1 68 ? 1.777 -2.425 -10.733 1.00 97.50 68 GLY A C 1
ATOM 561 O O . GLY A 1 68 ? 0.982 -3.271 -11.137 1.00 97.50 68 GLY A O 1
ATOM 562 N N . LEU A 1 69 ? 3.060 -2.386 -11.101 1.00 96.88 69 LEU A N 1
ATOM 563 C CA . LEU A 1 69 ? 3.660 -3.345 -12.030 1.00 96.88 69 LEU A CA 1
ATOM 564 C C . LEU A 1 69 ? 3.638 -4.774 -11.473 1.00 96.88 69 LEU A C 1
ATOM 566 O O . LEU A 1 69 ? 3.383 -5.716 -12.220 1.00 96.88 69 LEU A O 1
ATOM 570 N N . ILE A 1 70 ? 3.878 -4.942 -10.169 1.00 97.38 70 ILE A N 1
ATOM 571 C CA . ILE A 1 70 ? 3.793 -6.251 -9.504 1.00 97.38 70 ILE A CA 1
ATOM 572 C C . ILE A 1 70 ? 2.368 -6.792 -9.577 1.00 97.38 70 ILE A C 1
ATOM 574 O O . ILE A 1 70 ? 2.180 -7.940 -9.967 1.00 97.38 70 ILE A O 1
ATOM 578 N N . ILE A 1 71 ? 1.365 -5.974 -9.250 1.00 97.31 71 ILE A N 1
ATOM 579 C CA . ILE A 1 71 ? -0.040 -6.394 -9.300 1.00 97.31 71 ILE A CA 1
ATOM 580 C C . ILE A 1 71 ? -0.433 -6.769 -10.735 1.00 97.31 71 ILE A C 1
ATOM 582 O O . ILE A 1 71 ? -1.053 -7.807 -10.939 1.00 97.31 71 ILE A O 1
ATOM 586 N N . GLU A 1 72 ? -0.050 -5.973 -11.738 1.00 96.75 72 GLU A N 1
ATOM 587 C CA . GLU A 1 72 ? -0.309 -6.296 -13.150 1.00 96.75 72 GLU A CA 1
ATOM 588 C C . GLU A 1 72 ? 0.353 -7.612 -13.570 1.00 96.75 72 GLU A C 1
ATOM 590 O O . GLU A 1 72 ? -0.282 -8.430 -14.233 1.00 96.75 72 GLU A O 1
ATOM 595 N N . LYS A 1 73 ? 1.591 -7.864 -13.125 1.00 95.94 73 LYS A N 1
ATOM 596 C CA . LYS A 1 73 ? 2.286 -9.131 -13.379 1.00 95.94 73 LYS A CA 1
ATOM 597 C C . LYS A 1 73 ? 1.578 -10.322 -12.724 1.00 95.94 73 LYS A C 1
ATOM 599 O O . LYS A 1 73 ? 1.450 -11.361 -13.363 1.00 95.94 73 LYS A O 1
ATOM 604 N N . LEU A 1 74 ? 1.160 -10.190 -11.464 1.00 96.12 74 LEU A N 1
ATOM 605 C CA . LEU A 1 74 ? 0.538 -11.275 -10.696 1.00 96.12 74 LEU A CA 1
ATOM 606 C C . LEU A 1 74 ? -0.876 -11.604 -11.185 1.00 96.12 74 LEU A C 1
ATOM 608 O O . LEU A 1 74 ? -1.229 -12.775 -11.268 1.00 96.12 74 LEU A O 1
ATOM 612 N N . MET A 1 75 ? -1.671 -10.585 -11.514 1.00 94.88 75 MET A N 1
ATOM 613 C CA . MET A 1 75 ? -3.024 -10.765 -12.053 1.00 94.88 75 MET A CA 1
ATOM 614 C C . MET A 1 75 ? -2.988 -11.262 -13.504 1.00 94.88 75 MET A C 1
ATOM 616 O O . MET A 1 75 ? -3.880 -11.994 -13.930 1.00 94.88 75 MET A O 1
ATOM 620 N N . GLY A 1 76 ? -1.951 -10.880 -14.257 1.00 92.69 76 GLY A N 1
ATOM 621 C CA . GLY A 1 76 ? -1.764 -11.272 -15.647 1.00 92.69 76 GLY A CA 1
ATOM 622 C C . GLY A 1 76 ? -2.861 -10.756 -16.586 1.00 92.69 76 GLY A C 1
ATOM 623 O O . GLY A 1 76 ? -3.661 -9.872 -16.263 1.00 92.69 76 GLY A O 1
ATOM 624 N N . GLY A 1 77 ? -2.880 -11.317 -17.798 1.00 90.19 77 GLY A N 1
ATOM 625 C CA . GLY A 1 77 ? -3.874 -10.992 -18.820 1.00 90.19 77 GLY A CA 1
ATOM 626 C C . GLY A 1 77 ? -3.888 -9.505 -19.196 1.00 90.19 77 GLY A C 1
ATOM 627 O O . GLY A 1 77 ? -2.846 -8.905 -19.446 1.00 90.19 77 GLY A O 1
ATOM 628 N N . ALA A 1 78 ? -5.088 -8.921 -19.252 1.00 90.38 78 ALA A N 1
ATOM 629 C CA . ALA A 1 78 ? -5.312 -7.507 -19.568 1.00 90.38 78 ALA A CA 1
ATOM 630 C C . ALA A 1 78 ? -5.587 -6.643 -18.321 1.00 90.38 78 ALA A C 1
ATOM 632 O O . ALA A 1 78 ? -6.058 -5.506 -18.449 1.00 90.38 78 ALA A O 1
ATOM 633 N N . TYR A 1 79 ? -5.341 -7.171 -17.114 1.00 95.75 79 TYR A N 1
ATOM 634 C CA . TYR A 1 79 ? -5.548 -6.400 -15.893 1.00 95.75 79 TYR A CA 1
ATOM 635 C C . TYR A 1 79 ? -4.606 -5.195 -15.865 1.00 95.75 79 TYR A C 1
ATOM 637 O O . TYR A 1 79 ? -3.416 -5.302 -16.154 1.00 95.75 79 TYR A O 1
ATOM 645 N N . ARG A 1 80 ? -5.149 -4.031 -15.498 1.00 95.00 80 ARG A N 1
ATOM 646 C CA . ARG A 1 80 ? -4.386 -2.786 -15.442 1.00 95.00 80 ARG A CA 1
ATOM 647 C C . ARG A 1 80 ? -4.627 -2.053 -14.135 1.00 95.00 80 ARG A C 1
ATOM 649 O O . ARG A 1 80 ? -5.697 -1.461 -13.947 1.00 95.00 80 ARG A O 1
ATOM 656 N N . SER A 1 81 ? -3.595 -2.040 -13.297 1.00 96.00 81 SER A N 1
ATOM 657 C CA . SER A 1 81 ? -3.591 -1.449 -11.964 1.00 96.00 81 SER A CA 1
ATOM 658 C C . SER A 1 81 ? -3.893 0.047 -12.018 1.00 96.00 81 SER A C 1
ATOM 660 O O . SER A 1 81 ? -3.470 0.768 -12.931 1.00 96.00 81 SER A O 1
ATOM 662 N N . SER A 1 82 ? -4.616 0.531 -11.007 1.00 94.75 82 SER A N 1
ATOM 663 C CA . SER A 1 82 ? -4.882 1.955 -10.794 1.00 94.75 82 SER A CA 1
ATOM 664 C C . SER A 1 82 ? -3.579 2.756 -10.683 1.00 94.75 82 SER A C 1
ATOM 666 O O . SER A 1 82 ? -3.491 3.847 -11.254 1.00 94.75 82 SER A O 1
ATOM 668 N N . TYR A 1 83 ? -2.536 2.188 -10.068 1.00 96.19 83 TYR A N 1
ATOM 669 C CA . TYR A 1 83 ? -1.240 2.846 -9.888 1.00 96.19 83 TYR A CA 1
ATOM 670 C C . TYR A 1 83 ? -0.486 3.075 -11.207 1.00 96.19 83 TYR A C 1
ATOM 672 O O . TYR A 1 83 ? 0.270 4.039 -11.350 1.00 96.19 83 TYR A O 1
ATOM 680 N N . CYS A 1 84 ? -0.731 2.229 -12.211 1.00 95.75 84 CYS A N 1
ATOM 681 C CA . CYS A 1 84 ? -0.136 2.339 -13.544 1.00 95.75 84 CYS A CA 1
ATOM 682 C C . CYS A 1 84 ? -0.894 3.307 -14.469 1.00 95.75 84 CYS A C 1
ATOM 684 O O . CYS A 1 84 ? -0.472 3.567 -15.605 1.00 95.75 84 CYS A O 1
ATOM 686 N N . ARG A 1 85 ? -2.036 3.856 -14.030 1.00 95.06 85 ARG A N 1
ATOM 687 C CA . ARG A 1 85 ? -2.833 4.787 -14.839 1.00 95.06 85 ARG A CA 1
ATOM 688 C C . ARG A 1 85 ? -2.174 6.161 -14.898 1.00 95.06 85 ARG A C 1
ATOM 690 O O . ARG A 1 85 ? -1.627 6.672 -13.923 1.00 95.06 85 ARG A O 1
ATOM 697 N N . ARG A 1 86 ? -2.326 6.825 -16.050 1.00 94.06 86 ARG A N 1
ATOM 698 C CA . ARG A 1 86 ? -1.812 8.186 -16.274 1.00 94.06 86 ARG A CA 1
ATOM 699 C C . ARG A 1 86 ? -2.315 9.158 -15.203 1.00 94.06 86 ARG A C 1
ATOM 701 O O . ARG A 1 86 ? -1.504 9.895 -14.655 1.00 94.06 86 ARG A O 1
ATOM 708 N N . LYS A 1 87 ? -3.613 9.121 -14.874 1.00 91.69 87 LYS A N 1
ATOM 709 C CA . LYS A 1 87 ? -4.227 9.977 -13.842 1.00 91.69 87 LYS A CA 1
ATOM 710 C C . LYS A 1 87 ? -3.513 9.836 -12.492 1.00 91.69 87 LYS A C 1
ATOM 712 O O . LYS A 1 87 ? -3.077 10.837 -11.933 1.00 91.69 87 LYS A O 1
ATOM 717 N N . PHE A 1 88 ? -3.318 8.601 -12.028 1.00 93.75 88 PHE A N 1
ATOM 718 C CA . PHE A 1 88 ? -2.645 8.329 -10.759 1.00 93.75 88 PHE A CA 1
ATOM 719 C C . PHE A 1 88 ? -1.183 8.786 -10.768 1.00 93.75 88 PHE A C 1
ATOM 721 O O . PHE A 1 88 ? -0.732 9.405 -9.815 1.00 93.75 88 PHE A O 1
ATOM 728 N N . ARG A 1 89 ? -0.449 8.574 -11.867 1.00 93.12 89 ARG A N 1
ATOM 729 C CA . ARG A 1 89 ? 0.949 9.026 -11.975 1.00 93.12 89 ARG A CA 1
ATOM 730 C C . ARG A 1 89 ? 1.097 10.546 -11.835 1.00 93.12 89 ARG A C 1
ATOM 732 O O . ARG A 1 89 ? 2.041 11.009 -11.201 1.00 93.12 89 ARG A O 1
ATOM 739 N N . HIS A 1 90 ? 0.181 11.327 -12.414 1.00 92.00 90 HIS A N 1
ATOM 740 C CA . HIS A 1 90 ? 0.200 12.791 -12.271 1.00 92.00 90 HIS A CA 1
ATOM 741 C C . HIS A 1 90 ? -0.066 13.198 -10.823 1.00 92.00 90 HIS A C 1
ATOM 743 O O . HIS A 1 90 ? 0.671 14.014 -10.274 1.00 92.00 90 HIS A O 1
ATOM 749 N N . LEU A 1 91 ? -1.075 12.579 -10.206 1.00 91.62 91 LEU A N 1
ATOM 750 C CA . LEU A 1 91 ? -1.394 12.768 -8.800 1.00 91.62 91 LEU A CA 1
ATOM 751 C C . LEU A 1 91 ? -0.180 12.461 -7.915 1.00 91.62 91 LEU A C 1
ATOM 753 O O . LEU A 1 91 ? 0.298 13.353 -7.223 1.00 91.62 91 LEU A O 1
ATOM 757 N N . TYR A 1 92 ? 0.366 11.247 -8.009 1.00 93.56 92 TYR A N 1
ATOM 758 C CA . TYR A 1 92 ? 1.532 10.786 -7.255 1.00 93.56 92 TYR A CA 1
ATOM 759 C C . TYR A 1 92 ? 2.712 11.761 -7.355 1.00 93.56 92 TYR A C 1
ATOM 761 O O . TYR A 1 92 ? 3.243 12.201 -6.337 1.00 93.56 92 TYR A O 1
ATOM 769 N N . ASN A 1 93 ? 3.079 12.178 -8.571 1.00 92.50 93 ASN A N 1
ATOM 770 C CA . ASN A 1 93 ? 4.177 13.123 -8.777 1.00 92.50 93 ASN A CA 1
ATOM 771 C C . ASN A 1 93 ? 3.911 14.481 -8.111 1.00 92.50 93 ASN A C 1
ATOM 773 O O . ASN A 1 93 ? 4.830 15.084 -7.559 1.00 92.50 93 ASN A O 1
ATOM 777 N N . ASN A 1 94 ? 2.669 14.969 -8.144 1.00 91.31 94 ASN A N 1
ATOM 778 C CA . ASN A 1 94 ? 2.297 16.207 -7.462 1.00 91.31 94 ASN A CA 1
ATOM 779 C C . ASN A 1 94 ? 2.413 16.066 -5.938 1.00 91.31 94 ASN A C 1
ATOM 781 O O . ASN A 1 94 ? 2.928 16.979 -5.293 1.00 91.31 94 ASN A O 1
ATOM 785 N N . VAL A 1 95 ? 1.996 14.926 -5.374 1.00 90.12 95 VAL A N 1
ATOM 786 C CA . VAL A 1 95 ? 2.148 14.623 -3.940 1.00 90.12 95 VAL A CA 1
ATOM 787 C C . VAL A 1 95 ? 3.615 14.655 -3.535 1.00 90.12 95 VAL A C 1
ATOM 789 O O . VAL A 1 95 ? 3.994 15.381 -2.618 1.00 90.12 95 VAL A O 1
ATOM 792 N N . MET A 1 96 ? 4.450 13.894 -4.244 1.00 88.31 96 MET A N 1
ATOM 793 C CA . MET A 1 96 ? 5.853 13.724 -3.878 1.00 88.31 96 MET A CA 1
ATOM 794 C C . MET A 1 96 ? 6.643 15.020 -4.035 1.00 88.31 96 MET A C 1
ATOM 796 O O . MET A 1 96 ? 7.440 15.352 -3.162 1.00 88.31 96 MET A O 1
ATOM 800 N N . ARG A 1 97 ? 6.362 15.823 -5.074 1.00 89.62 97 ARG A N 1
ATOM 801 C CA . ARG A 1 97 ? 6.963 17.160 -5.208 1.00 89.62 97 ARG A CA 1
ATOM 802 C C . ARG A 1 97 ? 6.616 18.074 -4.034 1.00 89.62 97 ARG A C 1
ATOM 804 O O . ARG A 1 97 ? 7.502 18.765 -3.547 1.00 89.62 97 ARG A O 1
ATOM 811 N N . LYS A 1 98 ? 5.361 18.073 -3.568 1.00 86.62 98 LYS A N 1
ATOM 812 C CA . LYS A 1 98 ? 4.947 18.890 -2.415 1.00 86.62 98 LYS A CA 1
ATOM 813 C C . LYS A 1 98 ? 5.661 18.471 -1.134 1.00 86.62 98 LYS A C 1
ATOM 815 O O . LYS A 1 98 ? 6.135 19.334 -0.409 1.00 86.62 98 LYS A O 1
ATOM 820 N N . ILE A 1 99 ? 5.776 17.168 -0.884 1.00 84.88 99 ILE A N 1
ATOM 821 C CA . ILE A 1 99 ? 6.483 16.649 0.295 1.00 84.88 99 ILE A CA 1
ATOM 822 C C . ILE A 1 99 ? 7.951 17.071 0.260 1.00 84.88 99 ILE A C 1
ATOM 824 O O . ILE A 1 99 ? 8.444 17.615 1.238 1.00 84.88 99 ILE A O 1
ATOM 828 N N . ILE A 1 100 ? 8.627 16.894 -0.879 1.00 84.56 100 ILE A N 1
ATOM 829 C CA . ILE A 1 100 ? 10.029 17.300 -1.037 1.00 84.56 100 ILE A CA 1
ATOM 830 C C . ILE A 1 100 ? 10.190 18.814 -0.844 1.00 84.56 100 ILE A C 1
ATOM 832 O O . ILE A 1 100 ? 11.121 19.234 -0.164 1.00 84.56 100 ILE A O 1
ATOM 836 N N . ALA A 1 101 ? 9.286 19.628 -1.397 1.00 83.50 101 ALA A N 1
ATOM 837 C CA . ALA A 1 101 ? 9.333 21.081 -1.249 1.00 83.50 101 ALA A CA 1
ATOM 838 C C . ALA A 1 101 ? 9.201 21.525 0.218 1.00 83.50 101 ALA A C 1
ATOM 840 O O . ALA A 1 101 ? 9.969 22.372 0.659 1.00 83.50 101 ALA A O 1
ATOM 841 N N . VAL A 1 102 ? 8.285 20.917 0.981 1.00 78.88 102 VAL A N 1
ATOM 842 C CA . VAL A 1 102 ? 8.125 21.185 2.423 1.00 78.88 102 VAL A CA 1
ATOM 843 C C . VAL A 1 102 ? 9.375 20.771 3.208 1.00 78.88 102 VAL A C 1
ATOM 845 O O . VAL A 1 102 ? 9.800 21.486 4.109 1.00 78.88 102 VAL A O 1
ATOM 848 N N . SER A 1 103 ? 10.002 19.650 2.846 1.00 75.19 103 SER A N 1
ATOM 849 C CA . SER A 1 103 ? 11.234 19.176 3.491 1.00 75.19 103 SER A CA 1
ATOM 850 C C . SER A 1 103 ? 12.475 20.009 3.144 1.00 75.19 103 SER A C 1
ATOM 852 O O . SER A 1 103 ? 13.452 19.976 3.887 1.00 75.19 103 SER A O 1
ATOM 854 N N . ALA A 1 104 ? 12.471 20.716 2.009 1.00 71.06 104 ALA A N 1
ATOM 855 C CA . ALA A 1 104 ? 13.613 21.481 1.505 1.00 71.06 104 ALA A CA 1
ATOM 856 C C . ALA A 1 104 ? 13.645 22.942 1.985 1.00 71.06 104 ALA A C 1
ATOM 858 O O . ALA A 1 104 ? 14.662 23.611 1.811 1.00 71.06 104 ALA A O 1
ATOM 859 N N . THR A 1 105 ? 12.565 23.455 2.583 1.00 57.09 105 THR A N 1
ATOM 860 C CA . THR A 1 105 ? 12.548 24.793 3.187 1.00 57.09 105 THR A CA 1
ATOM 861 C C . THR A 1 105 ? 13.072 24.735 4.627 1.00 57.09 105 THR A C 1
ATOM 863 O O . THR A 1 105 ? 12.373 24.195 5.488 1.00 57.09 105 THR A O 1
ATOM 866 N N . PRO A 1 106 ? 14.251 25.305 4.945 1.00 51.91 106 PRO A N 1
ATOM 867 C CA . PRO A 1 106 ? 14.684 25.454 6.327 1.00 51.91 106 PRO A CA 1
ATOM 868 C C . PRO A 1 106 ? 13.857 26.591 6.938 1.00 51.91 106 PRO A C 1
ATOM 870 O O . PRO A 1 106 ? 14.096 27.763 6.657 1.00 51.91 106 PRO A O 1
ATOM 873 N N . THR A 1 107 ? 12.814 26.280 7.704 1.00 51.12 107 THR A N 1
ATOM 874 C CA . THR A 1 107 ? 11.973 27.322 8.305 1.00 51.12 107 THR A CA 1
ATOM 875 C C . THR A 1 107 ? 12.618 27.846 9.586 1.00 51.12 107 THR A C 1
ATOM 877 O O . THR A 1 107 ? 12.715 27.134 10.584 1.00 51.12 107 THR A O 1
ATOM 880 N N . LEU A 1 108 ? 12.999 29.129 9.574 1.00 49.31 108 LEU A N 1
ATOM 881 C CA . LEU A 1 108 ? 12.886 29.974 10.761 1.00 49.31 108 LEU A CA 1
ATOM 882 C C . LEU A 1 108 ? 11.433 29.862 11.256 1.00 49.31 108 LEU A C 1
ATOM 884 O O . LEU A 1 108 ? 10.485 30.074 10.504 1.00 49.31 108 LEU A O 1
ATOM 888 N N . SER A 1 109 ? 11.310 29.425 12.504 1.00 50.88 109 SER A N 1
ATOM 889 C CA . SER A 1 109 ? 10.107 29.189 13.306 1.00 50.88 109 SER A CA 1
ATOM 890 C C . SER A 1 109 ? 8.883 30.056 12.986 1.00 50.88 109 SER A C 1
ATOM 892 O O . SER A 1 109 ? 8.997 31.278 13.013 1.00 50.88 109 SER A O 1
ATOM 894 N N . GLN A 1 110 ? 7.700 29.433 12.883 1.00 38.53 110 GLN A N 1
ATOM 895 C CA . GLN A 1 110 ? 6.447 29.968 13.442 1.00 38.53 110 GLN A CA 1
ATOM 896 C C . GLN A 1 110 ? 5.330 28.904 13.480 1.00 38.53 110 GLN A C 1
ATOM 898 O O . GLN A 1 110 ? 4.849 28.421 12.462 1.00 38.53 110 GLN A O 1
ATOM 903 N N . THR A 1 111 ? 4.972 28.529 14.708 1.00 36.28 111 THR A N 1
ATOM 904 C CA . THR A 1 111 ? 3.614 28.305 15.225 1.00 36.28 111 THR A CA 1
ATOM 905 C C . THR A 1 111 ? 2.539 27.865 14.218 1.00 36.28 111 THR A C 1
ATOM 907 O O . THR A 1 111 ? 1.864 28.691 13.608 1.00 36.28 111 THR A O 1
ATOM 910 N N . ILE A 1 112 ? 2.277 26.557 14.127 1.00 41.59 112 ILE A N 1
ATOM 911 C CA . ILE A 1 112 ? 1.028 26.057 13.531 1.00 41.59 112 ILE A CA 1
ATOM 912 C C . ILE A 1 112 ? -0.071 26.191 14.586 1.00 41.59 112 ILE A C 1
ATOM 914 O O . ILE A 1 112 ? -0.382 25.255 15.320 1.00 41.59 112 ILE A O 1
ATOM 918 N N . ASN A 1 113 ? -0.646 27.389 14.662 1.00 36.69 113 ASN A N 1
ATOM 919 C CA . ASN A 1 113 ? -1.962 27.577 15.248 1.00 36.69 113 ASN A CA 1
ATOM 920 C C . ASN A 1 113 ? -3.005 27.080 14.244 1.00 36.69 113 ASN A C 1
ATOM 922 O O . ASN A 1 113 ? -3.069 27.504 13.091 1.00 36.69 113 ASN A O 1
ATOM 926 N N . THR A 1 114 ? -3.835 26.160 14.713 1.00 43.22 114 THR A N 1
ATOM 927 C CA . THR A 1 114 ? -5.070 25.703 14.086 1.00 43.22 114 THR A CA 1
ATOM 928 C C . THR A 1 114 ? -6.070 26.850 13.938 1.00 43.22 114 THR A C 1
ATOM 930 O O . THR A 1 114 ? -6.903 27.029 14.815 1.00 43.22 114 THR A O 1
ATOM 933 N N . SER A 1 115 ? -6.017 27.614 12.845 1.00 41.16 115 SER A N 1
ATOM 934 C CA . SER A 1 115 ? -7.158 28.372 12.294 1.00 41.16 115 SER A CA 1
ATOM 935 C C . SER A 1 115 ? -6.690 29.238 11.124 1.00 41.16 115 SER A C 1
ATOM 937 O O . SER A 1 115 ? -5.730 29.977 11.287 1.00 41.16 115 SER A O 1
ATOM 939 N N . THR A 1 116 ? -7.422 29.199 10.003 1.00 37.94 116 THR A N 1
ATOM 940 C CA . THR A 1 116 ? -7.276 29.970 8.740 1.00 37.94 116 THR A CA 1
ATOM 941 C C . THR A 1 116 ? -6.407 29.370 7.627 1.00 37.94 116 THR A C 1
ATOM 943 O O . THR A 1 116 ? -5.329 29.849 7.314 1.00 37.94 116 THR A O 1
ATOM 946 N N . ILE A 1 117 ? -6.964 28.380 6.916 1.00 39.78 117 ILE A N 1
ATOM 947 C CA . ILE A 1 117 ? -6.646 28.138 5.496 1.00 39.78 117 ILE A CA 1
ATOM 948 C C . ILE A 1 117 ? -7.977 28.043 4.738 1.00 39.78 117 ILE A C 1
ATOM 950 O O . ILE A 1 117 ? -8.470 26.963 4.426 1.00 39.78 117 ILE A O 1
ATOM 954 N N . ASN A 1 118 ? -8.588 29.201 4.476 1.00 38.03 118 ASN A N 1
ATOM 955 C CA . ASN A 1 118 ? -9.726 29.340 3.562 1.00 38.03 118 ASN A CA 1
ATOM 956 C C . ASN A 1 118 ? -9.217 29.709 2.157 1.00 38.03 118 ASN A C 1
ATOM 958 O O . ASN A 1 118 ? -9.597 30.731 1.595 1.00 38.03 118 ASN A O 1
ATOM 962 N N . SER A 1 119 ? -8.342 28.872 1.589 1.00 44.00 119 SER A N 1
ATOM 963 C CA . SER A 1 119 ? -8.104 28.836 0.143 1.00 44.00 119 SER A CA 1
ATOM 964 C C . SER A 1 119 ? -8.909 27.670 -0.445 1.00 44.00 119 SER A C 1
ATOM 966 O O . SER A 1 119 ? -8.647 26.510 -0.100 1.00 44.00 119 SER A O 1
ATOM 968 N N . PRO A 1 120 ? -9.879 27.924 -1.344 1.00 38.38 120 PRO A N 1
ATOM 969 C CA . PRO A 1 120 ? -10.633 26.860 -2.014 1.00 38.38 120 PRO A CA 1
ATOM 970 C C . PRO A 1 120 ? -9.744 25.922 -2.851 1.00 38.38 120 PRO A C 1
ATOM 972 O O . PRO A 1 120 ? -10.138 24.802 -3.163 1.00 38.38 120 PRO A O 1
ATOM 975 N N . CYS A 1 121 ? -8.533 26.366 -3.211 1.00 40.69 121 CYS A N 1
ATOM 976 C CA . CYS A 1 121 ? -7.635 25.661 -4.125 1.00 40.69 121 CYS A CA 1
ATOM 977 C C . CYS A 1 121 ? -6.795 24.565 -3.429 1.00 40.69 121 CYS A C 1
ATOM 979 O O . CYS A 1 121 ? -6.487 23.532 -4.024 1.00 40.69 121 CYS A O 1
ATOM 981 N N . GLU A 1 122 ? -6.464 24.724 -2.143 1.00 42.16 122 GLU A N 1
ATOM 982 C CA . GLU A 1 122 ? -5.605 23.769 -1.416 1.00 42.16 122 GLU A CA 1
ATOM 983 C C . GLU A 1 122 ? -6.381 22.612 -0.775 1.00 42.16 122 GLU A C 1
ATOM 985 O O . GLU A 1 122 ? -5.890 21.480 -0.704 1.00 42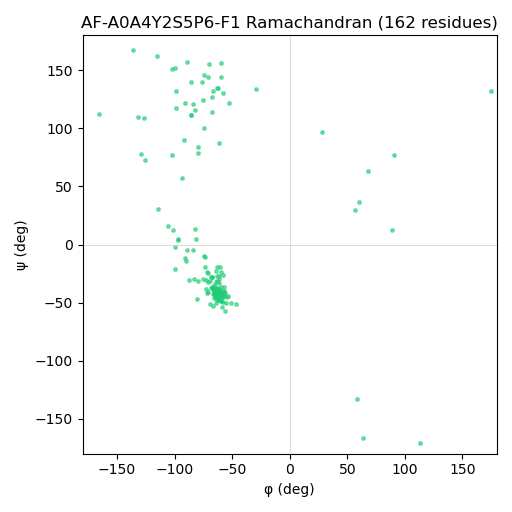.16 122 GLU A O 1
ATOM 990 N N . THR A 1 123 ? -7.631 22.862 -0.383 1.00 42.03 123 THR A N 1
ATOM 991 C CA . THR A 1 123 ? -8.529 21.852 0.200 1.00 42.03 123 THR A CA 1
ATOM 992 C C . THR A 1 123 ? -8.949 20.775 -0.803 1.00 42.03 123 THR A C 1
ATOM 994 O O . THR A 1 123 ? -9.179 19.632 -0.402 1.00 42.03 123 THR A O 1
ATOM 997 N N . ALA A 1 124 ? -8.987 21.087 -2.102 1.00 46.44 124 ALA A N 1
ATOM 998 C CA . ALA A 1 124 ? -9.189 20.099 -3.162 1.00 46.44 124 ALA A CA 1
ATOM 999 C C . ALA A 1 124 ? -7.997 19.129 -3.275 1.00 46.44 124 ALA A C 1
ATOM 1001 O O . ALA A 1 124 ? -8.177 17.922 -3.426 1.00 46.44 124 ALA A O 1
ATOM 1002 N N . CYS A 1 125 ? -6.772 19.632 -3.104 1.00 44.59 125 CYS A N 1
ATOM 1003 C CA . CYS A 1 125 ? -5.566 18.839 -3.323 1.00 44.59 125 CYS A CA 1
ATOM 1004 C C . CYS A 1 125 ? -5.287 17.832 -2.192 1.00 44.59 125 CYS A C 1
ATOM 1006 O O . CYS A 1 125 ? -4.759 16.758 -2.456 1.00 44.59 125 CYS A O 1
ATOM 1008 N N . LEU A 1 126 ? -5.685 18.124 -0.946 1.00 51.53 126 LEU A N 1
ATOM 1009 C CA . LEU A 1 126 ? -5.600 17.158 0.164 1.00 51.53 126 LEU A CA 1
ATOM 1010 C C . LEU A 1 126 ? -6.613 16.007 0.047 1.00 51.53 126 LEU A C 1
ATOM 1012 O O . LEU A 1 126 ? -6.377 14.934 0.607 1.00 51.53 126 LEU A O 1
ATOM 1016 N N . ARG A 1 127 ? -7.734 16.214 -0.660 1.00 54.62 127 ARG A N 1
ATOM 1017 C CA . ARG A 1 127 ? -8.697 15.140 -0.967 1.00 54.62 127 ARG A CA 1
ATOM 1018 C C . ARG A 1 127 ? -8.139 14.188 -2.014 1.00 54.62 127 ARG A C 1
ATOM 1020 O O . ARG A 1 127 ? -8.284 12.984 -1.859 1.00 54.62 127 ARG A O 1
ATOM 1027 N N . ASP A 1 128 ? -7.427 14.728 -2.997 1.00 60.50 128 ASP A N 1
ATOM 1028 C CA . ASP A 1 128 ? -6.757 13.9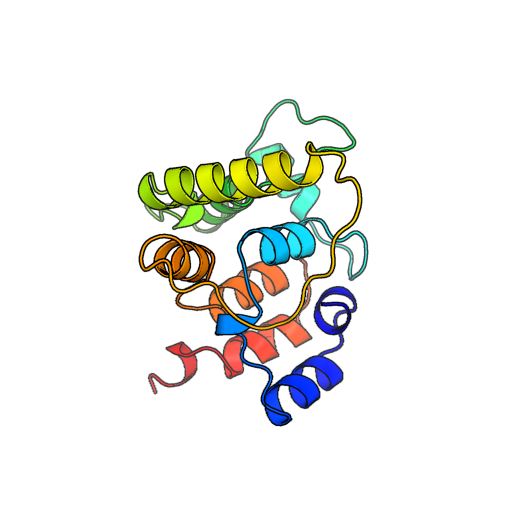60 -4.046 1.00 60.50 128 ASP A CA 1
ATOM 1029 C C . ASP A 1 128 ? -5.656 13.024 -3.505 1.00 60.50 128 ASP A C 1
ATOM 1031 O O . ASP A 1 128 ? -5.305 12.051 -4.157 1.00 60.50 128 ASP A O 1
ATOM 1035 N N . LEU A 1 129 ? -5.130 13.250 -2.294 1.00 73.19 129 LEU A N 1
ATOM 1036 C CA . LEU A 1 129 ? -4.133 12.364 -1.664 1.00 73.19 129 LEU A CA 1
ATOM 1037 C C . LEU A 1 129 ? -4.705 11.048 -1.119 1.00 73.19 129 LEU A C 1
ATOM 1039 O O . LEU A 1 129 ? -3.933 10.205 -0.648 1.00 73.19 129 LEU A O 1
ATOM 1043 N N . ARG A 1 130 ? -6.034 10.920 -1.082 1.00 83.25 130 ARG A N 1
ATOM 1044 C CA . ARG A 1 130 ? -6.749 9.856 -0.377 1.00 83.25 130 ARG A CA 1
ATOM 1045 C C . ARG A 1 130 ? -7.232 8.798 -1.350 1.00 83.25 130 ARG A C 1
ATOM 1047 O O . ARG A 1 130 ? -7.540 9.078 -2.505 1.00 83.25 130 ARG A O 1
ATOM 1054 N N . PHE A 1 131 ? -7.331 7.578 -0.849 1.00 90.31 131 PHE A N 1
ATOM 1055 C CA . PHE A 1 131 ? -7.875 6.472 -1.617 1.00 90.31 131 PHE A CA 1
ATOM 1056 C C . PHE A 1 131 ? -9.397 6.429 -1.502 1.00 90.31 131 PHE A C 1
ATOM 1058 O O . PHE A 1 131 ? -9.953 6.621 -0.419 1.00 90.31 131 PHE A O 1
ATOM 1065 N N . ASN A 1 132 ? -10.056 6.138 -2.626 1.00 89.62 132 ASN A N 1
ATOM 1066 C CA . ASN A 1 132 ? -11.500 5.905 -2.648 1.00 89.62 132 ASN A CA 1
ATOM 1067 C C . ASN A 1 132 ? -11.862 4.656 -1.840 1.00 89.62 132 ASN A C 1
ATOM 1069 O O . ASN A 1 132 ? -12.856 4.677 -1.134 1.00 89.62 132 ASN A O 1
ATOM 1073 N N . TYR A 1 133 ? -11.012 3.625 -1.885 1.00 92.31 133 TYR A N 1
ATOM 1074 C CA . TYR A 1 133 ? -11.231 2.341 -1.219 1.00 92.31 133 TYR A CA 1
ATOM 1075 C C . TYR A 1 133 ? -10.038 1.987 -0.317 1.00 92.31 133 TYR A C 1
ATOM 1077 O O . TYR A 1 133 ? -9.232 1.126 -0.664 1.00 92.31 133 TYR A O 1
ATOM 1085 N N . PRO A 1 134 ? -9.858 2.659 0.834 1.00 94.44 134 PRO A N 1
ATOM 1086 C CA . PRO A 1 134 ? -8.655 2.512 1.654 1.00 94.44 134 PRO A CA 1
ATOM 1087 C C . PRO A 1 134 ? -8.469 1.091 2.207 1.00 94.44 134 PRO A C 1
ATOM 1089 O O . PRO A 1 134 ? -7.337 0.637 2.347 1.00 94.44 134 PRO A O 1
ATOM 1092 N N . PHE A 1 135 ? -9.556 0.365 2.481 1.00 95.56 135 PHE A N 1
ATOM 1093 C CA . PHE A 1 135 ? -9.481 -1.033 2.909 1.00 95.56 135 PHE A CA 1
ATOM 1094 C C . PHE A 1 135 ? -8.977 -1.959 1.796 1.00 95.56 135 PHE A C 1
ATOM 1096 O O . PHE A 1 135 ? -8.176 -2.841 2.084 1.00 95.56 135 PHE A O 1
ATOM 1103 N N . ASN A 1 136 ? -9.339 -1.721 0.529 1.00 95.44 136 ASN A N 1
ATOM 1104 C CA . ASN A 1 136 ? -8.826 -2.500 -0.607 1.00 95.44 136 ASN A CA 1
ATOM 1105 C C . ASN A 1 136 ? -7.315 -2.281 -0.786 1.00 95.44 136 ASN A C 1
ATOM 1107 O O . ASN A 1 136 ? -6.557 -3.216 -1.036 1.00 95.44 136 ASN A O 1
ATOM 1111 N N . GLU A 1 137 ? -6.859 -1.045 -0.598 1.00 96.75 137 GLU A N 1
ATOM 1112 C CA . GLU A 1 137 ? -5.439 -0.687 -0.660 1.00 96.75 137 GLU A CA 1
ATOM 1113 C C . GLU A 1 137 ? -4.640 -1.355 0.474 1.00 96.75 137 GLU A C 1
ATOM 1115 O O . GLU A 1 137 ? -3.551 -1.888 0.250 1.00 96.75 137 GLU A O 1
ATOM 1120 N N . LEU A 1 138 ? -5.205 -1.386 1.689 1.00 97.31 138 LEU A N 1
ATOM 1121 C CA . LEU A 1 138 ? -4.623 -2.088 2.837 1.00 97.31 138 LEU A CA 1
ATOM 1122 C C . LEU A 1 138 ? -4.696 -3.610 2.698 1.00 97.31 138 LEU A C 1
ATOM 1124 O O . LEU A 1 138 ? -3.789 -4.297 3.156 1.00 97.31 138 LEU A O 1
ATOM 1128 N N . LEU A 1 139 ? -5.724 -4.148 2.046 1.00 97.38 139 LEU A N 1
ATOM 1129 C CA . LEU A 1 139 ? -5.824 -5.569 1.733 1.00 97.38 139 LEU A CA 1
ATOM 1130 C C . LEU A 1 139 ? -4.701 -5.993 0.783 1.00 97.38 139 LEU A C 1
ATOM 1132 O O . LEU A 1 139 ? -3.986 -6.948 1.080 1.00 97.38 139 LEU A O 1
ATOM 1136 N N . LEU A 1 140 ? -4.505 -5.265 -0.323 1.00 97.38 140 LEU A N 1
ATOM 1137 C CA . LEU A 1 140 ? -3.410 -5.522 -1.265 1.00 97.38 140 LEU A CA 1
ATOM 1138 C C . LEU A 1 140 ? -2.053 -5.459 -0.564 1.00 97.38 140 LEU A C 1
ATOM 1140 O O . LEU A 1 140 ? -1.222 -6.351 -0.744 1.00 97.38 140 LEU A O 1
ATOM 1144 N N . TRP A 1 141 ? -1.854 -4.450 0.286 1.00 97.88 141 TRP A N 1
ATOM 1145 C CA . TRP A 1 141 ? -0.649 -4.344 1.099 1.00 97.88 141 TRP A CA 1
ATOM 1146 C C . TRP A 1 141 ? -0.477 -5.551 2.027 1.00 97.88 141 TRP A C 1
ATOM 1148 O O . TRP A 1 141 ? 0.595 -6.157 2.044 1.00 97.88 141 TRP A O 1
ATOM 1158 N N . ALA A 1 142 ? -1.515 -5.944 2.765 1.00 97.81 142 ALA A N 1
ATOM 1159 C CA . ALA A 1 142 ? -1.452 -7.064 3.696 1.00 97.81 142 ALA A CA 1
ATOM 1160 C C . ALA A 1 142 ? -1.154 -8.391 2.977 1.00 97.81 142 ALA A C 1
ATOM 1162 O O . ALA A 1 142 ? -0.320 -9.165 3.443 1.00 97.81 142 ALA A O 1
ATOM 1163 N N . VAL A 1 143 ? -1.754 -8.628 1.806 1.00 97.19 143 VAL A N 1
ATOM 1164 C CA . VAL A 1 143 ? -1.506 -9.827 0.988 1.00 97.19 143 VAL A CA 1
ATOM 1165 C C . VAL A 1 143 ? -0.076 -9.844 0.449 1.00 97.19 143 VAL A C 1
ATOM 1167 O O . VAL A 1 143 ? 0.653 -10.810 0.673 1.00 97.19 143 VAL A O 1
ATOM 1170 N N . LEU A 1 144 ? 0.366 -8.766 -0.207 1.00 97.19 144 LEU A N 1
ATOM 1171 C CA . LEU A 1 144 ? 1.710 -8.686 -0.794 1.00 97.19 144 LEU A CA 1
ATOM 1172 C C . LEU A 1 144 ? 2.826 -8.735 0.256 1.00 97.19 144 LEU A C 1
ATOM 1174 O O . LEU A 1 144 ? 3.958 -9.108 -0.051 1.00 97.19 144 LEU A O 1
ATOM 1178 N N . THR A 1 145 ? 2.512 -8.373 1.499 1.00 96.94 145 THR A N 1
ATOM 1179 C CA . THR A 1 145 ? 3.459 -8.387 2.616 1.00 96.94 145 THR A CA 1
ATOM 1180 C C . THR A 1 145 ? 3.242 -9.541 3.599 1.00 96.94 145 THR A C 1
ATOM 1182 O O . THR A 1 145 ? 3.820 -9.520 4.683 1.00 96.94 145 THR A O 1
ATOM 1185 N N . ASN A 1 146 ? 2.481 -10.571 3.209 1.00 96.25 146 ASN A N 1
ATOM 1186 C CA . ASN A 1 146 ? 2.286 -11.823 3.954 1.00 96.25 146 ASN A CA 1
ATOM 1187 C C . ASN A 1 146 ? 1.671 -11.664 5.366 1.00 96.25 146 ASN A C 1
ATOM 1189 O O . ASN A 1 146 ? 2.010 -12.388 6.301 1.00 96.25 146 ASN A O 1
ATOM 1193 N N . ARG A 1 147 ? 0.744 -10.719 5.533 1.00 97.00 147 ARG A N 1
ATOM 1194 C CA . ARG A 1 147 ? 0.016 -10.434 6.780 1.00 97.00 147 ARG A CA 1
ATOM 1195 C C . ARG A 1 147 ? -1.394 -11.018 6.736 1.00 97.00 147 ARG A C 1
ATOM 1197 O O . ARG A 1 147 ? -2.373 -10.315 6.501 1.00 97.00 147 ARG A O 1
ATOM 1204 N N . GLN A 1 148 ? -1.508 -12.329 6.929 1.00 96.00 148 GLN A N 1
ATOM 1205 C CA . GLN A 1 148 ? -2.757 -13.066 6.685 1.00 96.00 148 GLN A CA 1
ATOM 1206 C C . GLN A 1 148 ? -3.931 -12.607 7.564 1.00 96.00 148 GLN A C 1
ATOM 1208 O O . GLN A 1 148 ? -5.028 -12.376 7.056 1.00 96.00 148 GLN A O 1
ATOM 1213 N N . LYS A 1 149 ? -3.712 -12.438 8.877 1.00 96.75 149 LYS A N 1
ATOM 1214 C CA . LYS A 1 149 ? -4.768 -12.003 9.811 1.00 96.75 149 LYS A CA 1
ATOM 1215 C C . LYS A 1 149 ? -5.254 -10.592 9.486 1.00 96.75 149 LYS A C 1
ATOM 1217 O O . LYS A 1 149 ? -6.456 -10.345 9.466 1.00 96.75 149 LYS A O 1
ATOM 1222 N N . MET A 1 150 ? -4.323 -9.689 9.183 1.00 97.12 150 MET A N 1
ATOM 1223 C CA . MET A 1 150 ? -4.649 -8.332 8.757 1.00 97.12 150 MET A CA 1
ATOM 1224 C C . MET A 1 150 ? -5.370 -8.319 7.411 1.00 97.12 150 MET A C 1
ATOM 1226 O O . MET A 1 150 ? -6.339 -7.587 7.262 1.00 97.12 150 MET A O 1
ATOM 1230 N N . ALA A 1 151 ? -4.964 -9.154 6.450 1.00 97.25 151 ALA A N 1
ATOM 1231 C CA . ALA A 1 151 ? -5.650 -9.278 5.167 1.00 97.25 151 ALA A CA 1
ATOM 1232 C C . ALA A 1 151 ? -7.108 -9.719 5.358 1.00 97.25 151 ALA A C 1
ATOM 1234 O O . ALA A 1 151 ? -8.012 -9.084 4.822 1.00 97.25 151 ALA A O 1
ATOM 1235 N N . LEU A 1 152 ? -7.354 -10.740 6.187 1.00 96.56 152 LEU A N 1
ATOM 1236 C CA . LEU A 1 152 ? -8.712 -11.180 6.511 1.00 96.56 152 LEU A CA 1
ATOM 1237 C C . LEU A 1 152 ? -9.532 -10.059 7.163 1.00 96.56 152 LEU A C 1
ATOM 1239 O O . LEU A 1 152 ? -10.684 -9.841 6.794 1.00 96.56 152 LEU A O 1
ATOM 1243 N N . PHE A 1 153 ? -8.932 -9.325 8.101 1.00 96.00 153 PHE A N 1
ATOM 1244 C CA . PHE A 1 153 ? -9.588 -8.198 8.755 1.00 96.00 153 PHE A CA 1
ATOM 1245 C C . PHE A 1 153 ? -9.937 -7.075 7.765 1.00 96.00 153 PHE A C 1
ATOM 1247 O O . PHE A 1 153 ? -11.064 -6.583 7.765 1.00 96.00 153 PHE A O 1
ATOM 1254 N N . MET A 1 154 ? -9.007 -6.691 6.886 1.00 95.81 154 MET A N 1
ATOM 1255 C CA . MET A 1 154 ? -9.236 -5.654 5.871 1.00 95.81 154 MET A CA 1
ATOM 1256 C C . MET A 1 154 ? -10.292 -6.081 4.853 1.00 95.81 154 MET A C 1
ATOM 1258 O O . MET A 1 154 ? -11.117 -5.261 4.464 1.00 95.81 154 MET A O 1
ATOM 1262 N N . TRP A 1 155 ? -10.311 -7.362 4.474 1.00 94.31 155 TRP A N 1
ATOM 1263 C CA . TRP A 1 155 ? -11.346 -7.933 3.613 1.00 94.31 155 TRP A CA 1
ATOM 1264 C C . TRP A 1 155 ? -12.740 -7.804 4.235 1.00 94.31 155 TRP A C 1
ATOM 1266 O O . TRP A 1 155 ? -13.654 -7.309 3.589 1.00 94.31 155 TRP A O 1
ATOM 1276 N N . GLN A 1 156 ? -12.899 -8.179 5.508 1.00 92.81 156 GLN A N 1
ATOM 1277 C CA . GLN A 1 156 ? -14.185 -8.104 6.215 1.00 92.81 156 GLN A CA 1
ATOM 1278 C C . GLN A 1 156 ? -14.720 -6.673 6.375 1.00 92.81 156 GLN A C 1
ATOM 1280 O O . GLN A 1 156 ? -15.929 -6.492 6.482 1.00 92.81 156 GLN A O 1
ATOM 1285 N N . ASN A 1 157 ? -13.834 -5.674 6.409 1.00 88.56 157 ASN A N 1
ATOM 1286 C CA . ASN A 1 157 ? -14.189 -4.264 6.595 1.00 88.56 157 ASN A CA 1
ATOM 1287 C C . ASN A 1 157 ? -14.225 -3.463 5.279 1.00 88.56 157 ASN A C 1
ATOM 1289 O O . ASN A 1 157 ? -14.512 -2.266 5.303 1.00 88.56 157 ASN A O 1
ATOM 1293 N N . GLY A 1 158 ? -13.905 -4.082 4.139 1.00 82.69 158 GLY A N 1
ATOM 1294 C CA . GLY A 1 158 ? -13.949 -3.425 2.835 1.00 82.69 158 GLY A CA 1
ATOM 1295 C C . GLY A 1 158 ? -15.381 -3.161 2.374 1.00 82.69 158 GLY A C 1
ATOM 1296 O O . GLY A 1 158 ? -16.267 -3.984 2.586 1.00 82.69 158 GLY A O 1
ATOM 1297 N N . GLU A 1 159 ? -15.610 -2.031 1.699 1.00 68.94 159 GLU A N 1
ATOM 1298 C CA . GLU A 1 159 ? -16.938 -1.650 1.181 1.00 68.94 159 GLU A CA 1
ATOM 1299 C C . GLU A 1 159 ? -17.519 -2.703 0.212 1.00 68.94 159 GLU A C 1
ATOM 1301 O O . GLU A 1 159 ? -18.733 -2.867 0.134 1.00 68.94 159 GLU A O 1
ATOM 1306 N N . GLU A 1 160 ? -16.669 -3.483 -0.467 1.00 57.22 160 GLU A N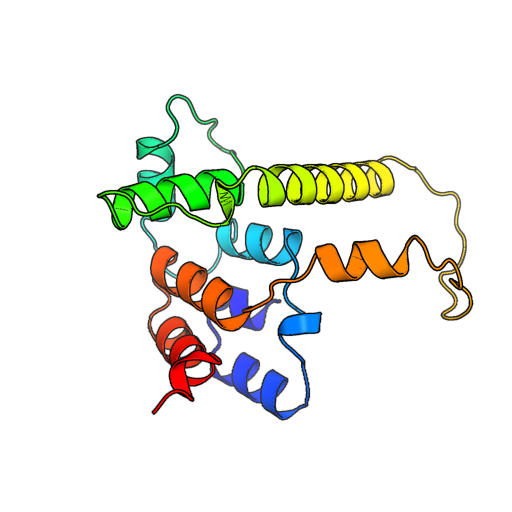 1
ATOM 1307 C CA . GLU A 1 160 ? -17.086 -4.586 -1.348 1.00 57.22 160 GLU A CA 1
ATOM 1308 C C . GLU A 1 160 ? -17.597 -5.827 -0.591 1.00 57.22 160 GLU A C 1
ATOM 1310 O O . GLU A 1 160 ? -18.348 -6.613 -1.162 1.00 57.22 160 GLU A O 1
ATOM 1315 N N . ALA A 1 161 ? -17.284 -5.993 0.701 1.00 50.44 161 ALA A N 1
ATOM 1316 C CA . ALA A 1 161 ? -17.836 -7.080 1.520 1.00 50.44 161 ALA A CA 1
ATOM 1317 C C . ALA A 1 161 ? -19.316 -6.861 1.896 1.00 50.44 161 ALA A C 1
ATOM 1319 O O . ALA A 1 161 ? -19.968 -7.780 2.402 1.00 50.44 161 ALA A O 1
ATOM 1320 N N . ILE A 1 162 ? -19.838 -5.651 1.648 1.00 45.94 162 ILE A N 1
ATOM 1321 C CA . ILE A 1 162 ? -21.227 -5.244 1.906 1.00 45.94 162 ILE A CA 1
ATOM 1322 C C . ILE A 1 162 ? -22.130 -5.520 0.690 1.00 45.94 162 ILE A C 1
ATOM 1324 O O . ILE A 1 162 ? -23.348 -5.562 0.842 1.00 45.94 162 ILE A O 1
ATOM 1328 N N . VAL A 1 163 ? -21.572 -5.795 -0.498 1.00 38.84 163 VAL A N 1
ATOM 1329 C CA . VAL A 1 163 ? -22.356 -6.320 -1.630 1.00 38.84 163 VAL A CA 1
ATOM 1330 C C . VAL A 1 163 ? -22.564 -7.823 -1.414 1.00 38.84 163 VAL A C 1
ATOM 1332 O O . VAL A 1 163 ? -21.845 -8.658 -1.960 1.00 38.84 163 VAL A O 1
ATOM 1335 N N . LYS A 1 164 ? -23.517 -8.153 -0.544 1.00 34.81 164 LYS A N 1
ATOM 1336 C CA . LYS A 1 164 ? -24.097 -9.490 -0.387 1.00 34.81 164 LYS A CA 1
ATOM 1337 C C . LYS A 1 164 ? -25.524 -9.500 -0.904 1.00 34.81 164 LYS A C 1
ATOM 1339 O O . LYS A 1 164 ? -26.230 -8.495 -0.667 1.00 34.81 164 LYS A O 1
#

Secondary structure (DSSP, 8-state):
-HHHHTT-HHHHHHHHHTT--HHHH-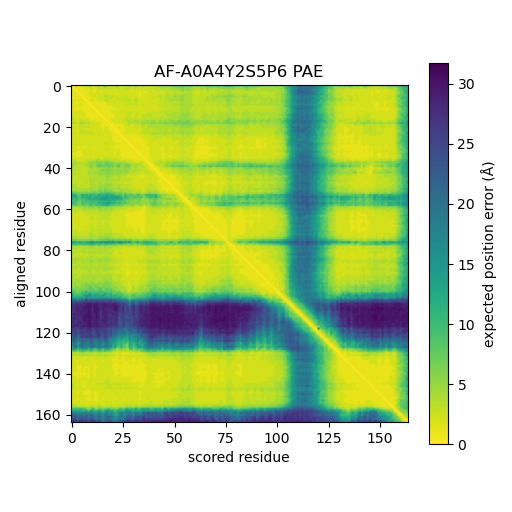BHHHHHHHHT-S-SS--SHHHHHHHHSSS--TTPPPPHHHHHHHHHHHH-TT---GGGSHHHHHHHHHHHHHHHHHHH---------S-----HHHHHHHHHTB-SSHHHHHHHHHHHTT-HHHHHHHHHHSGGGG--

Nearest PDB structures (foldseek):
  8ddq-assembly1_D  TM=9.540E-01  e=4.105E-10  Mus musculus
  8ed7-assembly1_D  TM=9.513E-01  e=1.340E-09  Mus musculus
  8ed7-assembly1_A  TM=9.514E-01  e=1.754E-09  Mus musculus
  8ddw-assembly1_D  TM=8.185E-01  e=8.177E-11  Mus musculus
  8ddx-assembly1_D  TM=8.326E-01  e=2.670E-10  Mus musculus

InterPro domains:
  IPR050927 Transient receptor potential cation channel M [PTHR13800] (1-164)
  IPR057366 TRPM-like domain [PF25508] (1-163)

Organism: Araneus ventricosus (NCBI:txid182803)